Protein AF-A0A715WU60-F1 (afdb_monomer)

InterPro domains:
  IPR006531 Gp5/Type VI secretion system Vgr protein, OB-fold domain [PF04717] (40-106)
  IPR006533 Type VI secretion system, RhsGE-associated Vgr protein [TIGR01646] (2-120)
  IPR037026 Vgr protein, OB-fold domain superfamily [G3DSA:2.40.50.230] (23-107)

Solvent-accessible surface area (backbone atoms only — not comparable to full-atom values): 7652 Å² total; per-residue (Å²): 134,84,80,88,48,99,88,57,75,94,73,80,84,85,74,82,77,77,67,48,92,58,65,43,61,27,28,30,27,28,72,53,84,87,48,92,50,32,54,58,51,101,84,67,23,34,24,36,39,48,72,86,64,83,75,92,64,60,66,4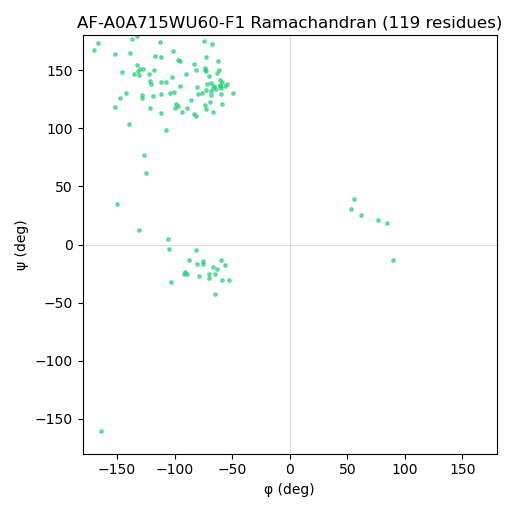7,60,65,40,68,80,28,47,63,68,55,99,37,80,55,97,91,53,65,54,83,82,86,59,42,52,66,44,39,30,32,35,32,34,61,94,18,30,76,92,40,55,28,34,66,48,75,52,68,46,96,91,49,62,70,92,73,44,96,90,69,116

Organism: Salmonella typhimurium (NCBI:txid90371)

Mean predicted aligned error: 6.0 Å

Structure (mmCIF, N/CA/C/O backbone):
data_AF-A0A715WU60-F1
#
_entry.id   AF-A0A715WU60-F1
#
loop_
_atom_site.group_PDB
_atom_site.id
_atom_site.type_symbol
_atom_site.label_atom_id
_atom_site.label_alt_id
_atom_site.label_comp_id
_atom_site.label_asym_id
_atom_site.label_entity_id
_atom_site.label_seq_id
_atom_site.pdbx_PDB_ins_code
_atom_site.Cartn_x
_atom_site.Cartn_y
_atom_site.Cartn_z
_atom_site.occupancy
_atom_site.B_iso_or_equiv
_atom_site.auth_seq_id
_atom_site.auth_comp_id
_atom_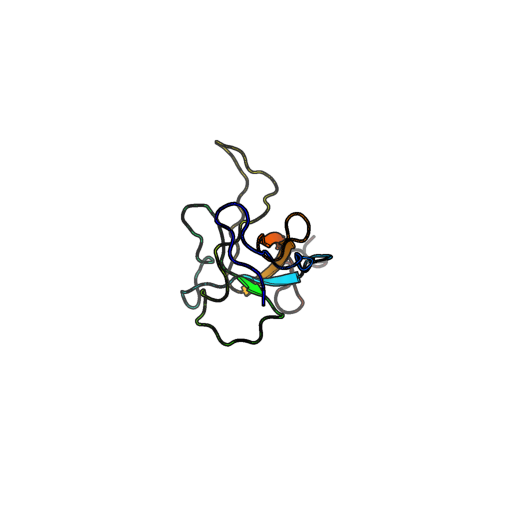site.auth_asym_id
_atom_site.auth_atom_id
_atom_site.pdbx_PDB_model_num
ATOM 1 N N . ALA A 1 1 ? 21.849 -24.923 -33.871 1.00 74.75 1 ALA A N 1
ATOM 2 C CA . ALA A 1 1 ? 22.404 -25.381 -32.581 1.00 74.75 1 ALA A CA 1
ATOM 3 C C . ALA A 1 1 ? 23.326 -24.295 -32.043 1.00 74.75 1 ALA A C 1
ATOM 5 O O . ALA A 1 1 ? 24.032 -23.692 -32.842 1.00 74.75 1 ALA A O 1
ATOM 6 N N . ILE A 1 2 ? 23.284 -24.006 -30.741 1.00 75.31 2 ILE A N 1
ATOM 7 C CA . ILE A 1 2 ? 24.212 -23.052 -30.118 1.00 75.31 2 ILE A CA 1
ATOM 8 C C . ILE A 1 2 ? 25.479 -23.833 -29.743 1.00 75.31 2 ILE A C 1
ATOM 10 O O . ILE A 1 2 ? 25.350 -24.853 -29.065 1.00 75.31 2 ILE A O 1
ATOM 14 N N . PRO A 1 3 ? 26.675 -23.422 -30.199 1.00 78.81 3 PRO A N 1
ATOM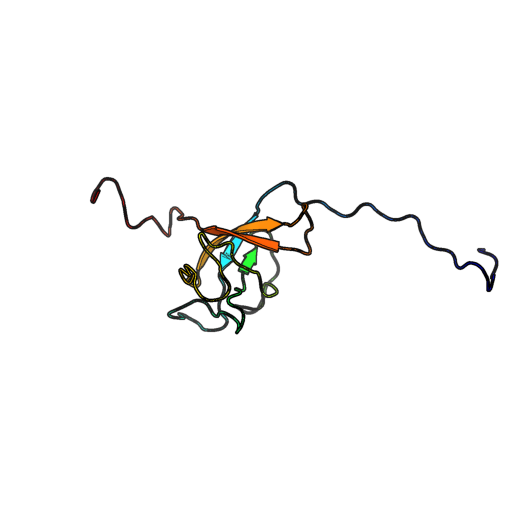 15 C CA . PRO A 1 3 ? 27.907 -24.128 -29.874 1.00 78.81 3 PRO A CA 1
ATOM 16 C C . PRO A 1 3 ? 28.206 -24.024 -28.375 1.00 78.81 3 PRO A C 1
ATOM 18 O O . PRO A 1 3 ? 28.069 -22.958 -27.774 1.00 78.81 3 PRO A O 1
ATOM 21 N N . TYR A 1 4 ? 28.612 -25.142 -27.774 1.00 81.44 4 TYR A N 1
ATOM 22 C CA . TYR A 1 4 ? 29.045 -25.179 -26.382 1.00 81.44 4 TYR A CA 1
ATOM 23 C C . TYR A 1 4 ? 30.365 -24.416 -26.218 1.00 81.44 4 TYR A C 1
ATOM 25 O O . TYR A 1 4 ? 31.310 -24.622 -26.980 1.00 81.44 4 TYR A O 1
ATOM 33 N N . SER A 1 5 ? 30.428 -23.540 -25.217 1.00 84.06 5 SER A N 1
ATOM 34 C CA . SER A 1 5 ? 31.643 -22.834 -24.821 1.00 84.06 5 SER A CA 1
ATOM 35 C C . SER A 1 5 ? 31.685 -22.702 -23.303 1.00 84.06 5 SER A C 1
ATOM 37 O O . SER A 1 5 ? 30.731 -22.218 -22.698 1.00 84.06 5 SER A O 1
ATOM 39 N N . GLU A 1 6 ? 32.811 -23.065 -22.688 1.00 84.81 6 GLU A N 1
ATOM 40 C CA . GLU A 1 6 ? 33.050 -22.846 -21.253 1.00 84.81 6 GLU A CA 1
ATOM 41 C C . GLU A 1 6 ? 33.164 -21.354 -20.893 1.00 84.81 6 GLU A C 1
ATOM 43 O O . GLU A 1 6 ? 33.003 -20.978 -19.736 1.00 84.81 6 GLU A O 1
ATOM 48 N N . ARG A 1 7 ? 33.429 -20.486 -21.881 1.00 83.38 7 ARG A N 1
ATOM 49 C CA . ARG A 1 7 ? 33.648 -19.046 -21.669 1.00 83.38 7 ARG A CA 1
ATOM 50 C C . ARG A 1 7 ? 32.379 -18.208 -21.768 1.00 83.38 7 ARG A C 1
ATOM 52 O O . ARG A 1 7 ? 32.348 -17.100 -21.241 1.00 83.38 7 ARG A O 1
ATOM 59 N N . TYR A 1 8 ? 31.355 -18.693 -22.467 1.00 76.25 8 TYR A N 1
ATOM 60 C CA . TYR A 1 8 ? 30.126 -17.939 -22.688 1.00 76.25 8 TYR A CA 1
ATOM 61 C C . TYR A 1 8 ? 28.933 -18.877 -22.864 1.00 76.25 8 TYR A C 1
ATOM 63 O O . TYR A 1 8 ? 28.873 -19.666 -23.805 1.00 76.25 8 TYR A O 1
ATOM 71 N N . GLY A 1 9 ? 27.962 -18.762 -21.959 1.00 86.56 9 GLY A N 1
ATOM 72 C CA . GLY A 1 9 ? 26.670 -19.426 -22.079 1.00 86.56 9 GLY A CA 1
ATOM 73 C C . GLY A 1 9 ? 25.650 -18.486 -22.708 1.00 86.56 9 GLY A C 1
ATOM 74 O O . GLY A 1 9 ? 25.552 -17.327 -22.307 1.00 86.56 9 GLY A O 1
ATOM 75 N N . TYR A 1 10 ? 24.853 -18.992 -23.649 1.00 87.06 10 TYR A N 1
ATOM 76 C CA . TYR A 1 10 ? 23.747 -18.224 -24.218 1.00 87.06 10 TYR A CA 1
ATOM 77 C C . TYR A 1 10 ? 22.812 -17.694 -23.119 1.00 87.06 10 TYR A C 1
ATOM 79 O O . TYR A 1 10 ? 22.483 -18.393 -22.151 1.00 87.06 10 TYR A O 1
ATOM 87 N N . ARG A 1 11 ? 22.384 -16.442 -23.281 1.00 88.62 11 ARG A N 1
ATOM 88 C CA . ARG A 1 11 ? 21.318 -15.804 -22.511 1.00 88.62 11 ARG A CA 1
ATOM 89 C C . ARG A 1 11 ? 20.333 -15.204 -23.514 1.00 88.62 11 ARG A C 1
ATOM 91 O O . ARG A 1 11 ? 20.785 -14.513 -24.429 1.00 88.62 11 ARG A O 1
ATOM 98 N N . PRO A 1 12 ? 19.025 -15.480 -23.394 1.00 90.75 12 PRO A N 1
ATOM 99 C CA . PRO A 1 12 ? 18.039 -14.848 -24.258 1.00 90.75 12 PRO A CA 1
ATOM 100 C C . PRO A 1 12 ? 18.036 -13.331 -24.041 1.00 90.75 12 PRO A C 1
ATOM 102 O O . PRO A 1 12 ? 18.460 -12.839 -22.993 1.00 90.75 12 PRO A O 1
ATOM 105 N N . ALA A 1 13 ? 17.546 -12.593 -25.037 1.00 93.00 13 ALA A N 1
ATOM 106 C CA . ALA A 1 13 ? 17.324 -11.161 -24.887 1.00 93.00 13 ALA A CA 1
ATOM 107 C C . ALA A 1 13 ? 16.353 -10.897 -23.725 1.00 93.00 13 ALA A C 1
ATOM 109 O O . ALA A 1 13 ? 15.375 -11.625 -23.543 1.00 93.00 13 ALA A O 1
ATOM 110 N N . LEU A 1 14 ? 16.634 -9.861 -22.935 1.00 93.88 14 LEU A N 1
ATOM 111 C CA . LEU A 1 14 ? 15.792 -9.481 -21.805 1.00 93.88 14 LEU A CA 1
ATOM 112 C C . LEU A 1 14 ? 14.449 -8.948 -22.311 1.00 93.88 14 LEU A C 1
ATOM 114 O O . LEU A 1 14 ? 14.402 -8.042 -23.142 1.00 93.88 14 LEU A O 1
ATOM 118 N N . ILE A 1 15 ? 13.362 -9.500 -21.779 1.00 94.69 15 ILE A N 1
ATOM 119 C CA . ILE A 1 15 ? 12.011 -8.990 -22.010 1.00 94.69 15 ILE A CA 1
ATOM 120 C C . ILE A 1 15 ? 11.802 -7.787 -21.075 1.00 94.69 15 ILE A C 1
ATOM 122 O O . ILE A 1 15 ? 12.164 -7.878 -19.897 1.00 94.69 15 ILE A O 1
ATOM 126 N N . PRO A 1 16 ? 11.234 -6.665 -21.555 1.00 92.06 16 PRO A N 1
ATOM 127 C CA . PRO A 1 16 ? 10.907 -5.534 -20.694 1.00 92.06 16 PRO A CA 1
ATOM 128 C C . PRO A 1 16 ? 9.982 -5.945 -19.543 1.00 92.06 16 PRO A C 1
ATOM 130 O O . PRO A 1 16 ? 9.009 -6.673 -19.742 1.00 92.06 16 PRO A O 1
ATOM 133 N N . ARG A 1 17 ? 10.271 -5.455 -18.334 1.00 92.00 17 ARG A N 1
ATOM 134 C CA . ARG A 1 17 ? 9.426 -5.689 -17.156 1.00 92.00 17 ARG A CA 1
ATOM 135 C C . ARG A 1 17 ? 8.082 -4.955 -17.319 1.00 92.00 17 ARG A C 1
ATOM 137 O O . ARG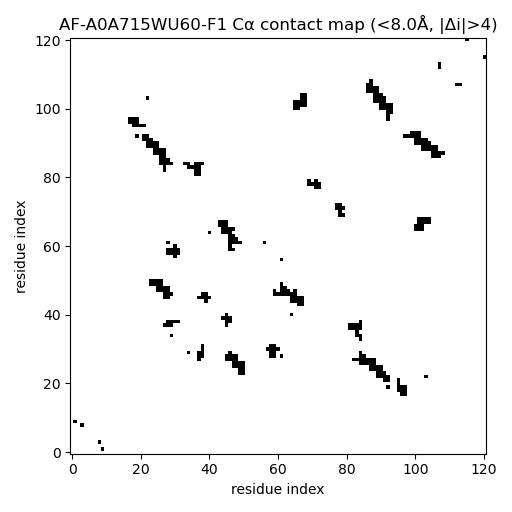 A 1 17 ? 8.100 -3.794 -17.733 1.00 92.00 17 ARG A O 1
ATOM 144 N N . PRO A 1 18 ? 6.937 -5.559 -16.945 1.00 94.44 18 PRO A N 1
ATOM 145 C CA . PRO A 1 18 ? 5.669 -4.833 -16.859 1.00 94.44 18 PRO A CA 1
ATOM 146 C C . PRO A 1 18 ? 5.757 -3.686 -15.844 1.00 94.44 18 PRO A C 1
ATOM 148 O O . PRO A 1 18 ? 6.377 -3.837 -14.790 1.00 94.44 18 PRO A O 1
ATOM 151 N N . VAL A 1 19 ? 5.136 -2.545 -16.153 1.00 95.94 19 VAL A N 1
ATOM 152 C CA . VAL A 1 19 ? 5.177 -1.330 -15.323 1.00 95.94 19 VAL A CA 1
ATOM 153 C C . VAL A 1 19 ? 3.772 -0.957 -14.861 1.00 95.94 19 VAL A C 1
ATOM 155 O O . VAL A 1 19 ? 2.866 -0.813 -15.679 1.00 95.94 19 VAL A O 1
ATOM 158 N N . MET A 1 20 ? 3.606 -0.759 -13.553 1.00 95.12 20 MET A N 1
ATOM 159 C CA . MET A 1 20 ? 2.374 -0.225 -12.972 1.00 95.12 20 MET A CA 1
ATOM 160 C C . MET A 1 20 ? 2.386 1.302 -13.068 1.00 95.12 20 MET A C 1
ATOM 162 O O . MET A 1 20 ? 3.196 1.960 -12.418 1.00 95.12 20 MET A O 1
ATOM 166 N N . ALA A 1 21 ? 1.500 1.868 -13.887 1.00 93.06 21 ALA A N 1
ATOM 167 C CA . ALA A 1 21 ? 1.469 3.307 -14.168 1.00 93.06 21 ALA A CA 1
ATOM 168 C C . ALA A 1 21 ? 0.892 4.166 -13.025 1.00 93.06 21 ALA A C 1
ATOM 170 O O . ALA A 1 21 ? 1.031 5.386 -13.043 1.00 93.06 21 ALA A O 1
ATOM 171 N N . GLY A 1 22 ? 0.231 3.556 -12.043 1.00 93.81 22 GLY A N 1
ATOM 172 C CA . GLY A 1 22 ? -0.457 4.279 -10.980 1.00 93.81 22 GLY A CA 1
ATOM 173 C C . GLY A 1 22 ? -0.786 3.389 -9.794 1.00 93.81 22 GLY A C 1
ATOM 174 O O . GLY A 1 22 ? -0.178 2.333 -9.607 1.00 93.81 22 GLY A O 1
ATOM 175 N N . THR A 1 23 ? -1.745 3.837 -8.985 1.00 96.31 23 THR A N 1
ATOM 176 C CA . THR A 1 23 ? -2.215 3.067 -7.839 1.00 96.31 23 THR A CA 1
ATOM 177 C C . THR A 1 23 ? -3.375 2.159 -8.209 1.00 96.31 23 THR A C 1
ATOM 179 O O . THR A 1 23 ? -4.200 2.498 -9.056 1.00 96.31 23 THR A O 1
ATOM 182 N N . LEU A 1 24 ? -3.436 1.002 -7.557 1.00 96.12 24 LEU A N 1
ATOM 183 C CA . LEU A 1 24 ? -4.529 0.049 -7.695 1.00 96.12 24 LEU A CA 1
ATOM 184 C C . LEU A 1 24 ? -5.318 -0.021 -6.384 1.00 96.12 24 LEU A C 1
ATOM 186 O O . LEU A 1 24 ? -4.702 0.025 -5.313 1.00 96.12 24 LEU A O 1
ATOM 190 N N . PRO A 1 25 ? -6.656 -0.095 -6.441 1.00 96.44 25 PRO A N 1
ATOM 191 C CA . PRO A 1 25 ? -7.460 -0.296 -5.249 1.00 96.44 25 PRO A CA 1
ATOM 192 C C . PRO A 1 25 ? -7.260 -1.716 -4.710 1.00 96.44 25 PRO A C 1
ATOM 194 O O . PRO A 1 25 ? -7.036 -2.674 -5.458 1.00 96.44 25 PRO A O 1
ATOM 197 N N . ALA A 1 26 ? -7.284 -1.822 -3.390 1.00 96.19 26 ALA A N 1
ATOM 198 C CA . ALA A 1 26 ? -7.202 -3.074 -2.664 1.00 96.19 26 ALA A CA 1
ATOM 199 C C . ALA A 1 26 ? -7.931 -2.940 -1.329 1.00 96.19 26 ALA A C 1
ATOM 201 O O . ALA A 1 26 ? -8.158 -1.832 -0.835 1.00 96.19 26 ALA A O 1
ATOM 202 N N . ARG A 1 27 ? -8.227 -4.069 -0.692 1.00 94.31 27 ARG A N 1
ATOM 203 C CA . ARG A 1 27 ? -8.825 -4.107 0.646 1.00 94.31 27 ARG A CA 1
ATOM 204 C C . ARG A 1 27 ? -7.944 -4.852 1.621 1.00 94.31 27 ARG A C 1
ATOM 206 O O . ARG A 1 27 ? -7.395 -5.899 1.299 1.00 94.31 27 ARG A O 1
ATOM 213 N N . VAL A 1 28 ? -7.817 -4.319 2.830 1.00 94.38 28 VAL A N 1
ATOM 214 C CA . VAL A 1 28 ? -7.055 -4.976 3.897 1.00 94.38 28 VAL A CA 1
ATOM 215 C C . VAL A 1 28 ? -7.749 -6.274 4.309 1.00 94.38 28 VAL A C 1
ATOM 217 O O . VAL A 1 28 ? -8.961 -6.312 4.511 1.00 94.38 28 VAL A O 1
ATOM 220 N N . THR A 1 29 ? -6.974 -7.339 4.463 1.00 92.50 29 THR A N 1
ATOM 221 C CA . THR A 1 29 ? -7.465 -8.681 4.805 1.00 92.50 29 THR A CA 1
ATOM 222 C C . THR A 1 29 ? -6.894 -9.152 6.136 1.00 92.50 29 THR A C 1
ATOM 224 O O . THR A 1 29 ? -5.761 -8.814 6.477 1.00 92.50 29 THR A O 1
ATOM 227 N N . SER A 1 30 ? -7.647 -9.980 6.863 1.00 90.56 30 SER A N 1
ATOM 228 C CA . SER A 1 30 ? -7.178 -10.671 8.071 1.00 90.56 30 SER A CA 1
ATOM 229 C C . SER A 1 30 ? -7.441 -12.171 7.952 1.00 90.56 30 SER A C 1
ATOM 231 O O . SER A 1 30 ? -8.392 -12.599 7.296 1.00 90.56 30 SER A O 1
ATOM 233 N N . THR A 1 31 ? -6.597 -12.971 8.601 1.00 88.06 31 THR A N 1
ATOM 234 C CA . THR A 1 31 ? -6.801 -14.418 8.758 1.00 88.06 31 THR A CA 1
ATOM 235 C C . THR A 1 31 ? -7.874 -14.739 9.802 1.00 88.06 31 THR A C 1
ATOM 237 O O . THR A 1 31 ? -8.392 -15.856 9.827 1.00 88.06 31 THR A O 1
ATOM 240 N N . VAL A 1 32 ? -8.221 -13.773 10.659 1.00 84.56 32 VAL A N 1
ATOM 241 C CA . VAL A 1 32 ? -9.238 -13.905 11.705 1.00 84.56 32 VAL A CA 1
ATOM 242 C C . VAL A 1 32 ? -10.537 -13.249 11.241 1.00 84.56 32 VAL A C 1
ATOM 244 O O . VAL A 1 32 ? -10.560 -12.117 10.758 1.00 84.56 32 VAL A O 1
ATOM 247 N N . LYS A 1 33 ? -11.652 -13.968 11.388 1.00 74.81 33 LYS A N 1
ATOM 248 C CA . LYS A 1 33 ? -12.981 -13.443 11.060 1.00 74.81 33 LYS A CA 1
ATOM 249 C C . LYS A 1 33 ? -13.417 -12.423 12.116 1.00 74.81 33 LYS A C 1
ATOM 251 O O . LYS A 1 33 ? -13.374 -12.738 13.300 1.00 74.81 33 LYS A O 1
ATOM 256 N N . ASN A 1 34 ? -13.914 -11.263 11.676 1.00 70.94 34 ASN A N 1
ATOM 257 C CA . ASN A 1 34 ? -14.356 -10.152 12.536 1.00 70.94 34 ASN A CA 1
ATO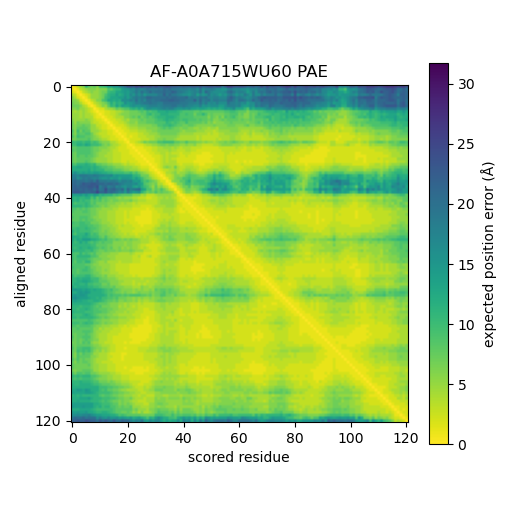M 258 C C . ASN A 1 34 ? -13.264 -9.669 13.500 1.00 70.94 34 ASN A C 1
ATOM 260 O O . ASN A 1 34 ? -13.533 -9.389 14.668 1.00 70.94 34 ASN A O 1
ATOM 264 N N . ASP A 1 35 ? -12.030 -9.627 13.010 1.00 71.19 35 ASP A N 1
ATOM 265 C CA . ASP A 1 35 ? -10.903 -9.145 13.789 1.00 71.19 35 ASP A CA 1
ATOM 266 C C . ASP A 1 35 ? -11.116 -7.680 14.196 1.00 71.19 35 ASP A C 1
ATOM 268 O O . ASP A 1 35 ? -11.574 -6.860 13.395 1.00 71.19 35 ASP A O 1
ATOM 272 N N . ILE A 1 36 ? -10.805 -7.362 15.454 1.00 67.50 36 ILE A N 1
ATOM 273 C CA . ILE A 1 36 ? -10.979 -6.009 16.003 1.00 67.50 36 ILE A CA 1
ATOM 274 C C . ILE A 1 36 ? -9.952 -5.056 15.373 1.00 67.50 36 ILE A C 1
ATOM 276 O O . ILE A 1 36 ? -10.211 -3.862 15.259 1.00 67.50 36 ILE A O 1
ATOM 280 N N . TYR A 1 37 ? -8.817 -5.590 14.915 1.00 66.69 37 TYR A N 1
ATOM 281 C CA . TYR A 1 37 ? -7.794 -4.890 14.137 1.00 66.69 37 TYR A CA 1
ATOM 282 C C . TYR A 1 37 ? -7.405 -5.752 12.934 1.00 66.69 37 TYR A C 1
ATOM 284 O O . TYR A 1 37 ? -7.556 -6.963 12.990 1.00 66.69 37 TYR A O 1
ATOM 292 N N . ALA A 1 38 ? -6.902 -5.197 11.827 1.00 65.19 38 ALA A N 1
ATOM 293 C CA . ALA A 1 38 ? -6.316 -6.078 10.812 1.00 65.19 38 ALA A CA 1
ATOM 294 C C . ALA A 1 38 ? -5.094 -6.809 11.394 1.00 65.19 38 A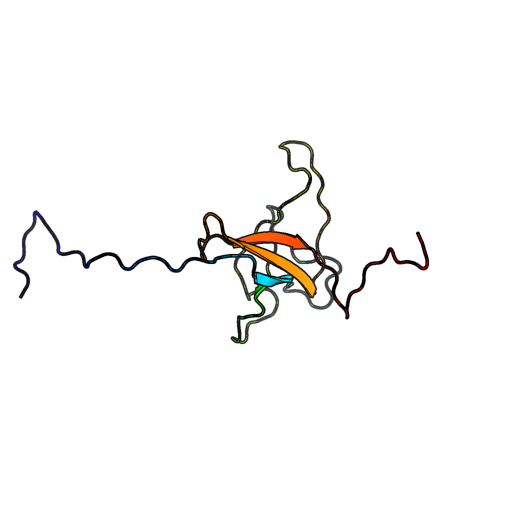LA A C 1
ATOM 296 O O . ALA A 1 38 ? -4.369 -6.249 12.216 1.00 65.19 38 ALA A O 1
ATOM 297 N N . HIS A 1 39 ? -4.833 -8.039 10.949 1.00 76.19 39 HIS A N 1
ATOM 298 C CA . HIS A 1 39 ? -3.635 -8.769 11.352 1.00 76.19 39 HIS A CA 1
ATOM 299 C C . HIS A 1 39 ? -2.393 -8.070 10.775 1.00 76.19 39 HIS A C 1
ATOM 301 O O . HIS A 1 39 ? -2.212 -8.012 9.556 1.00 76.19 39 HIS A O 1
ATOM 307 N N . ILE A 1 40 ? -1.559 -7.520 11.660 1.00 87.62 40 ILE A N 1
ATOM 308 C CA . ILE A 1 40 ? -0.315 -6.817 11.335 1.00 87.62 40 ILE A CA 1
ATOM 309 C C . ILE A 1 40 ? 0.865 -7.707 11.737 1.00 87.62 40 ILE A C 1
ATOM 311 O O . ILE A 1 40 ? 0.823 -8.361 12.780 1.00 87.62 40 ILE A O 1
ATOM 315 N N . ASP A 1 41 ? 1.922 -7.753 10.924 1.00 89.94 41 ASP A N 1
ATOM 316 C CA . ASP A 1 41 ? 3.144 -8.465 11.309 1.00 89.94 41 ASP A CA 1
ATOM 317 C C . ASP A 1 41 ? 3.964 -7.703 12.371 1.00 89.94 41 ASP A C 1
ATOM 319 O O . ASP A 1 41 ? 3.678 -6.563 12.739 1.00 89.94 41 ASP A O 1
ATOM 323 N N . LYS A 1 42 ? 5.040 -8.331 12.856 1.00 90.19 42 LYS A N 1
ATOM 324 C CA . LYS A 1 42 ? 5.974 -7.716 13.815 1.00 90.19 42 LYS A CA 1
ATOM 325 C C . LYS A 1 42 ? 6.595 -6.391 13.333 1.00 90.19 42 LYS A C 1
ATOM 327 O O . LYS A 1 42 ? 7.122 -5.649 14.153 1.00 90.19 42 LYS A O 1
ATOM 332 N N . ASP A 1 43 ? 6.536 -6.112 12.030 1.00 90.44 43 ASP A N 1
ATOM 333 C CA . ASP A 1 43 ? 7.136 -4.947 11.384 1.00 90.44 43 ASP A CA 1
ATOM 334 C C . ASP A 1 43 ? 6.077 -3.893 10.990 1.00 90.44 43 ASP A C 1
ATOM 336 O O . ASP A 1 43 ? 6.405 -2.895 10.343 1.00 90.44 43 ASP A O 1
ATOM 340 N N . GLY A 1 44 ? 4.801 -4.075 11.349 1.00 90.19 44 GLY A N 1
ATOM 341 C CA . GLY A 1 44 ? 3.767 -3.081 11.063 1.00 90.19 44 GLY A CA 1
ATOM 342 C C . GLY A 1 44 ? 3.146 -3.162 9.660 1.00 90.19 44 GLY A C 1
ATOM 343 O O . GLY A 1 44 ? 2.584 -2.159 9.204 1.00 90.19 44 GLY A O 1
ATOM 344 N N . ARG A 1 45 ? 3.286 -4.292 8.956 1.00 94.31 45 ARG A N 1
ATOM 345 C CA . ARG A 1 45 ? 2.808 -4.513 7.577 1.00 94.31 45 ARG A CA 1
ATOM 346 C C . ARG A 1 45 ? 1.459 -5.224 7.550 1.00 94.31 45 ARG A C 1
ATOM 348 O O . ARG A 1 45 ? 1.111 -5.936 8.484 1.00 94.31 45 ARG A O 1
ATOM 355 N N . TYR A 1 46 ? 0.738 -5.086 6.441 1.00 94.69 46 TYR A N 1
ATOM 356 C CA . TYR A 1 46 ? -0.605 -5.644 6.249 1.00 94.69 46 TYR A CA 1
ATOM 357 C C . TYR A 1 46 ? -0.637 -6.662 5.116 1.00 94.69 46 TYR A C 1
ATOM 359 O O . TYR A 1 46 ? 0.231 -6.663 4.244 1.00 94.69 46 TYR A O 1
ATOM 367 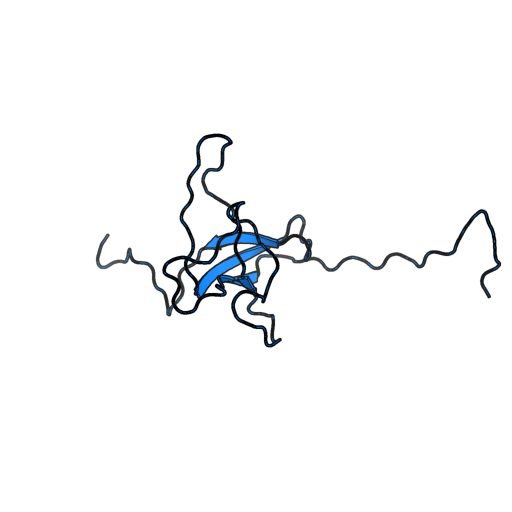N N . ARG A 1 47 ? -1.680 -7.490 5.094 1.00 94.31 47 ARG A N 1
ATOM 368 C CA . ARG A 1 47 ? -2.078 -8.245 3.902 1.00 94.31 47 ARG A CA 1
ATOM 369 C C . ARG A 1 47 ? -3.275 -7.574 3.247 1.00 94.31 47 ARG A C 1
ATOM 371 O O . ARG A 1 47 ? -4.126 -7.016 3.944 1.00 94.31 47 ARG A O 1
ATOM 378 N N . VAL A 1 48 ? -3.317 -7.608 1.924 1.00 95.19 48 VAL A N 1
ATOM 379 C CA . VAL A 1 48 ? -4.337 -6.943 1.118 1.00 95.19 48 VAL A CA 1
ATOM 380 C C . VAL A 1 48 ? -4.830 -7.870 0.014 1.00 95.19 48 VAL A C 1
ATOM 382 O O . VAL A 1 48 ? -4.063 -8.647 -0.540 1.00 95.19 48 VAL A O 1
ATOM 385 N N . ASN A 1 49 ? -6.101 -7.752 -0.336 1.00 95.12 49 ASN A N 1
ATOM 386 C CA . ASN A 1 49 ? -6.668 -8.329 -1.543 1.00 95.12 49 ASN A CA 1
ATOM 387 C C . ASN A 1 49 ? -6.734 -7.231 -2.607 1.00 95.12 49 ASN A C 1
ATOM 389 O O . ASN A 1 49 ? -7.338 -6.188 -2.362 1.00 95.12 49 ASN A O 1
ATOM 393 N N . LEU A 1 50 ? -6.074 -7.439 -3.744 1.00 95.12 50 LEU A N 1
ATOM 394 C CA . LEU A 1 50 ? -6.110 -6.517 -4.877 1.00 95.12 50 LEU A CA 1
ATOM 395 C C . LEU A 1 50 ? -7.402 -6.742 -5.660 1.00 95.12 50 LEU A C 1
ATOM 397 O O . LEU A 1 50 ? -7.664 -7.858 -6.083 1.00 95.12 50 LEU A O 1
ATOM 401 N N . ASP A 1 51 ? -8.158 -5.687 -5.954 1.00 92.81 51 ASP A N 1
ATOM 402 C CA . ASP A 1 51 ? -9.486 -5.835 -6.575 1.00 92.81 51 ASP A CA 1
ATOM 403 C C . ASP A 1 51 ? -9.450 -6.466 -7.982 1.00 92.81 51 ASP A C 1
ATOM 405 O O . ASP A 1 51 ? -10.458 -6.978 -8.471 1.00 92.81 51 ASP A O 1
ATOM 409 N N . PHE A 1 52 ? -8.298 -6.412 -8.661 1.00 91.81 52 PHE A N 1
ATOM 410 C CA . PHE A 1 52 ? -8.116 -7.063 -9.959 1.00 91.81 52 PHE A CA 1
ATOM 411 C C . PHE A 1 52 ? -7.825 -8.565 -9.844 1.00 91.81 52 PHE A C 1
ATOM 413 O O . PHE A 1 52 ? -7.915 -9.263 -10.857 1.00 91.81 52 PHE A O 1
ATOM 420 N N . ASP A 1 53 ? -7.436 -9.049 -8.661 1.00 93.75 53 ASP A N 1
ATOM 421 C CA . ASP A 1 53 ? -7.195 -10.465 -8.424 1.00 93.75 53 ASP A CA 1
ATOM 422 C C . ASP A 1 53 ? -8.537 -11.201 -8.360 1.00 93.75 53 ASP A C 1
ATOM 424 O O . ASP A 1 53 ? -9.424 -10.891 -7.565 1.00 93.75 53 ASP A O 1
ATOM 428 N N . ARG A 1 54 ? -8.707 -12.157 -9.271 1.00 92.62 54 ARG A N 1
ATOM 429 C CA . ARG A 1 54 ? -9.944 -12.930 -9.434 1.00 92.62 54 ARG A CA 1
ATOM 430 C C . ARG A 1 54 ? -9.814 -14.340 -8.879 1.00 92.62 54 ARG A C 1
ATOM 432 O O . ARG A 1 54 ? -10.796 -15.086 -8.913 1.00 92.62 54 ARG A O 1
ATOM 439 N N . ASP A 1 55 ? -8.628 -14.706 -8.407 1.00 93.19 55 ASP A N 1
ATOM 440 C CA . ASP A 1 55 ? -8.393 -16.014 -7.831 1.00 93.19 55 ASP A CA 1
ATOM 441 C C . ASP A 1 55 ? -9.031 -16.113 -6.443 1.00 93.19 55 ASP A C 1
ATOM 443 O O . ASP A 1 55 ? -9.253 -15.135 -5.727 1.00 93.19 55 ASP A O 1
ATOM 447 N N . THR A 1 56 ? -9.395 -17.337 -6.066 1.00 90.69 56 THR A N 1
ATOM 448 C CA . THR A 1 56 ? -9.995 -17.597 -4.757 1.00 90.69 56 THR A CA 1
ATOM 449 C C . THR A 1 56 ? -8.911 -17.986 -3.768 1.00 90.69 56 THR A C 1
ATOM 451 O O . THR A 1 56 ? -8.326 -19.066 -3.856 1.00 90.69 56 THR A O 1
ATOM 454 N N . TRP A 1 57 ? -8.698 -17.129 -2.779 1.00 90.62 57 TRP A N 1
ATOM 455 C CA . TRP A 1 57 ? -7.724 -17.334 -1.716 1.00 90.62 57 TRP A CA 1
ATOM 456 C C . TRP A 1 57 ? -8.412 -17.558 -0.372 1.00 90.62 57 TRP A C 1
ATOM 458 O O . TRP A 1 57 ? -9.580 -17.226 -0.165 1.00 90.62 57 TRP A O 1
ATOM 468 N N . LYS A 1 58 ? -7.665 -18.123 0.577 1.00 90.50 58 LYS A N 1
ATOM 469 C CA . LYS A 1 58 ? -8.088 -18.103 1.979 1.00 90.50 58 LYS A CA 1
ATOM 470 C C . LYS A 1 58 ? -7.929 -16.673 2.512 1.00 90.50 58 LYS A C 1
ATOM 472 O O . LYS A 1 58 ? -6.871 -16.098 2.260 1.00 90.50 58 LYS A O 1
ATOM 477 N N . PRO A 1 59 ? -8.893 -16.150 3.294 1.00 87.69 59 PRO A N 1
ATOM 478 C CA . PRO A 1 59 ? -8.787 -14.827 3.896 1.00 87.69 59 PRO A CA 1
ATOM 479 C C . PRO A 1 59 ? -7.460 -14.607 4.615 1.00 87.69 59 PRO A C 1
ATOM 481 O O . PRO A 1 59 ? -7.027 -15.440 5.418 1.00 87.69 59 PRO A O 1
ATOM 484 N N . GLY A 1 60 ? -6.818 -13.487 4.307 1.00 88.12 60 GLY A N 1
ATOM 485 C CA . GLY A 1 60 ? -5.517 -13.122 4.833 1.00 88.12 60 GLY A CA 1
ATOM 486 C C . GLY A 1 60 ? -4.361 -13.878 4.189 1.00 88.12 60 GLY A C 1
ATOM 487 O O . GLY A 1 60 ? -3.325 -13.951 4.828 1.00 88.12 60 GLY A O 1
ATOM 488 N N . TYR A 1 61 ? -4.492 -14.453 2.992 1.00 90.94 61 TYR A N 1
ATOM 489 C CA . TYR A 1 61 ? -3.408 -15.080 2.209 1.00 90.94 61 TYR A CA 1
ATOM 490 C C . TYR A 1 61 ? -3.365 -14.602 0.746 1.00 90.94 61 TYR A C 1
ATOM 492 O O . TYR A 1 61 ? -2.657 -15.190 -0.065 1.00 90.94 61 TYR A O 1
ATOM 500 N N . GLU A 1 62 ? -4.096 -13.537 0.426 1.00 92.81 62 GLU A N 1
ATOM 501 C CA . GLU A 1 62 ? -4.223 -12.924 -0.900 1.00 92.81 62 GLU A CA 1
ATOM 502 C C . GLU A 1 62 ? -2.942 -12.208 -1.341 1.00 92.81 62 GLU A C 1
ATOM 504 O O . GLU A 1 62 ? -2.638 -12.121 -2.526 1.00 92.81 62 GLU A O 1
ATOM 509 N N . SER A 1 63 ? -2.154 -11.709 -0.385 1.00 93.38 63 SER A N 1
ATOM 510 C CA . SER A 1 63 ? -0.883 -11.048 -0.668 1.00 93.38 63 SER A CA 1
ATOM 511 C C . SER A 1 63 ? 0.219 -11.432 0.310 1.00 93.38 63 SER A C 1
ATOM 513 O O . SER A 1 63 ? -0.001 -11.917 1.426 1.00 93.38 63 SER A O 1
ATOM 515 N N . LEU A 1 64 ? 1.448 -11.108 -0.093 1.00 93.19 64 LEU A N 1
ATOM 516 C CA . LEU A 1 64 ? 2.560 -10.948 0.836 1.00 93.19 64 LEU A CA 1
ATOM 517 C C . LEU A 1 64 ? 2.342 -9.727 1.742 1.00 93.19 64 LEU A C 1
ATOM 519 O O . LEU A 1 64 ? 1.402 -8.951 1.572 1.00 93.19 64 LEU A O 1
ATOM 523 N N . TRP A 1 65 ? 3.220 -9.567 2.726 1.00 94.62 65 TRP A N 1
ATOM 524 C CA . TRP A 1 65 ? 3.191 -8.435 3.644 1.00 94.62 65 TRP A CA 1
ATOM 525 C C . TRP A 1 65 ? 3.564 -7.131 2.937 1.00 94.62 65 TRP A C 1
ATOM 527 O O . TRP A 1 65 ? 4.661 -6.999 2.395 1.00 94.62 65 TRP A O 1
ATOM 537 N N . VAL A 1 66 ? 2.661 -6.157 2.993 1.00 95.56 66 VAL A N 1
ATOM 538 C CA . VAL A 1 66 ? 2.772 -4.857 2.334 1.00 95.56 66 VAL A CA 1
ATOM 539 C C . VAL A 1 66 ? 2.931 -3.756 3.379 1.00 95.56 66 VAL A C 1
ATOM 541 O O . VAL A 1 66 ? 2.169 -3.661 4.343 1.00 95.56 66 VAL A O 1
ATOM 544 N N . ARG A 1 67 ? 3.938 -2.899 3.190 1.00 95.12 67 ARG A N 1
ATOM 545 C CA . ARG A 1 67 ? 4.184 -1.750 4.072 1.00 95.12 67 ARG A CA 1
ATOM 546 C C . ARG A 1 67 ? 3.153 -0.642 3.849 1.00 95.12 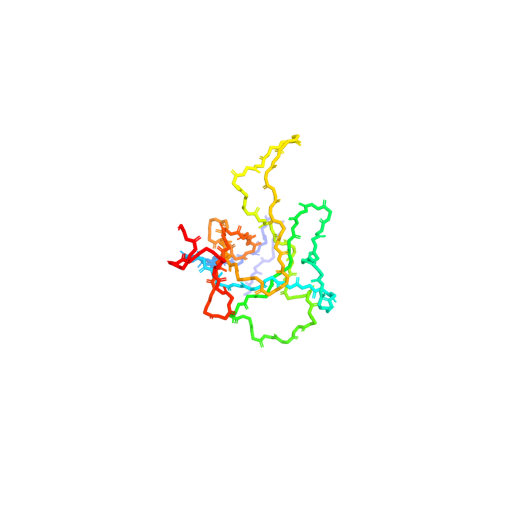67 ARG A C 1
ATOM 548 O O . ARG A 1 67 ? 2.699 -0.438 2.724 1.00 95.12 67 ARG A O 1
ATOM 555 N N . GLN A 1 68 ? 2.855 0.116 4.899 1.00 95.12 68 GLN A N 1
ATOM 556 C CA . GLN A 1 68 ? 1.977 1.284 4.843 1.00 95.12 68 GLN A CA 1
ATOM 557 C C . GLN A 1 68 ? 2.786 2.579 4.887 1.00 95.12 68 GLN A C 1
ATOM 559 O O . GLN A 1 68 ? 3.629 2.742 5.770 1.00 95.12 68 GLN A O 1
ATOM 564 N N . SER A 1 69 ? 2.522 3.503 3.960 1.00 94.88 69 SER A N 1
ATOM 565 C CA . SER A 1 69 ? 2.990 4.882 4.074 1.00 94.88 69 SER A CA 1
ATOM 566 C C . SER A 1 69 ? 2.331 5.534 5.291 1.00 94.88 69 SER A C 1
ATOM 568 O O . SER A 1 69 ? 1.131 5.394 5.532 1.00 94.88 69 SER A O 1
ATOM 570 N N . ARG A 1 70 ? 3.129 6.226 6.101 1.00 91.94 70 ARG A N 1
ATOM 571 C CA . ARG A 1 70 ? 2.654 6.878 7.324 1.00 91.94 70 ARG A CA 1
ATOM 572 C C . ARG A 1 70 ? 2.967 8.366 7.255 1.00 91.94 70 ARG A C 1
ATOM 574 O O . ARG A 1 70 ? 4.020 8.713 6.721 1.00 91.94 70 ARG A O 1
ATOM 581 N N . PRO A 1 71 ? 2.118 9.234 7.832 1.00 93.50 71 PRO A N 1
ATOM 582 C CA . PRO A 1 71 ? 2.423 10.660 7.919 1.00 93.50 71 PRO A CA 1
ATOM 583 C C . PRO A 1 71 ? 3.723 10.945 8.684 1.00 93.50 71 PRO A C 1
ATOM 585 O O . PRO A 1 71 ? 4.409 11.915 8.382 1.00 93.50 71 PRO A O 1
ATOM 588 N N . TYR A 1 72 ? 4.080 10.092 9.655 1.00 94.62 72 TYR A N 1
ATOM 589 C CA . TYR A 1 72 ? 5.344 10.182 10.380 1.00 94.62 72 TYR A CA 1
ATOM 590 C C . TYR A 1 72 ? 5.857 8.796 10.788 1.00 94.62 72 TYR A C 1
ATOM 592 O O . TYR A 1 72 ? 5.150 8.033 11.448 1.00 94.62 72 TYR A O 1
ATOM 600 N N . ALA A 1 73 ? 7.096 8.483 10.410 1.00 93.25 73 ALA A N 1
ATOM 601 C CA . ALA A 1 73 ? 7.805 7.272 10.806 1.00 93.25 73 ALA A CA 1
ATOM 602 C C . ALA A 1 73 ? 9.272 7.614 11.112 1.00 93.25 73 ALA A C 1
ATOM 604 O O . ALA A 1 73 ? 10.058 7.848 10.196 1.00 93.25 73 ALA A O 1
ATOM 605 N N . GLY A 1 74 ? 9.619 7.684 12.396 1.00 92.38 74 GLY A N 1
ATOM 606 C CA . GLY A 1 74 ? 10.987 7.810 12.893 1.00 92.38 74 GLY A CA 1
ATOM 607 C C . GLY A 1 74 ? 11.432 6.553 13.642 1.00 92.38 74 GLY A C 1
ATOM 608 O O . GLY A 1 74 ? 10.641 5.642 13.871 1.00 92.38 74 GLY A O 1
ATOM 609 N N . ASP A 1 75 ? 12.705 6.522 14.033 1.00 91.88 75 ASP A N 1
ATOM 610 C CA . ASP A 1 75 ? 13.321 5.391 14.744 1.00 91.88 75 ASP A CA 1
ATOM 611 C C . ASP A 1 75 ? 12.704 5.164 16.138 1.00 91.88 75 ASP A C 1
ATOM 613 O O . ASP A 1 75 ? 12.389 4.043 16.521 1.00 91.88 75 ASP A O 1
ATOM 617 N N . THR A 1 76 ? 12.461 6.249 16.882 1.00 92.62 76 THR A N 1
ATOM 618 C CA . THR A 1 76 ? 11.896 6.189 18.246 1.00 92.62 76 THR A CA 1
ATOM 619 C C . THR A 1 76 ? 10.413 6.556 18.308 1.00 92.62 76 THR A C 1
ATOM 621 O O . THR A 1 76 ? 9.680 6.048 19.153 1.00 92.62 76 THR A O 1
ATOM 624 N N . TYR A 1 77 ? 9.957 7.453 17.430 1.00 93.00 77 TYR A N 1
ATOM 625 C CA . TYR A 1 77 ? 8.602 8.005 17.456 1.00 93.00 77 TYR A CA 1
ATOM 626 C C . TYR A 1 77 ? 7.973 7.957 16.069 1.00 93.00 77 TYR A C 1
ATOM 628 O O . TYR A 1 77 ? 8.653 8.104 15.056 1.00 93.00 77 TYR A O 1
ATOM 636 N N . GLY A 1 78 ? 6.654 7.814 16.020 1.00 93.25 78 GLY A N 1
ATOM 637 C CA . GLY A 1 78 ? 5.907 7.807 14.772 1.00 93.25 78 GLY A CA 1
ATOM 638 C C . GLY A 1 78 ? 4.412 7.957 15.005 1.00 93.25 78 GLY A C 1
ATOM 639 O O . GLY A 1 78 ? 3.939 7.932 16.140 1.00 93.25 78 GLY A O 1
ATOM 640 N N . LEU A 1 79 ? 3.671 8.097 13.910 1.00 93.88 79 LEU A N 1
ATOM 641 C CA . LEU A 1 79 ? 2.215 8.078 13.897 1.00 93.88 79 LEU A CA 1
ATOM 642 C C . LEU A 1 79 ? 1.751 6.816 13.174 1.00 93.88 79 LEU A C 1
ATOM 644 O O . LEU A 1 79 ? 1.952 6.669 11.967 1.00 93.88 79 LEU A O 1
ATOM 648 N N . HIS A 1 80 ? 1.117 5.906 13.910 1.00 90.56 80 HIS A N 1
ATOM 64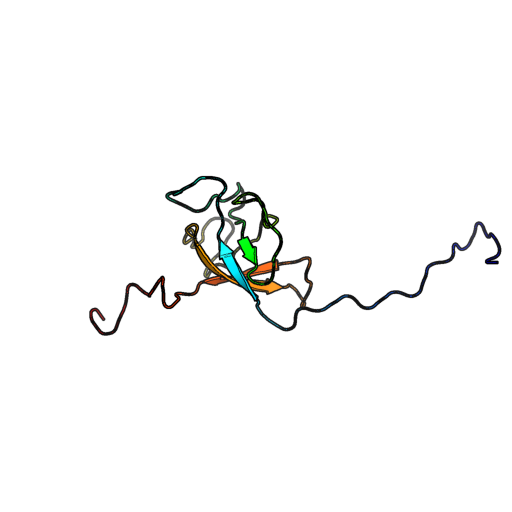9 C CA . HIS A 1 80 ? 0.517 4.700 13.348 1.00 90.56 80 HIS A CA 1
ATOM 650 C C . HIS A 1 80 ? -0.971 4.681 13.673 1.00 90.56 80 HIS A C 1
ATOM 652 O O . HIS A 1 80 ? -1.358 4.652 14.835 1.00 90.56 80 HIS A O 1
ATOM 658 N N . LEU A 1 81 ? -1.786 4.708 12.620 1.00 90.44 81 LEU A N 1
ATOM 659 C CA . LEU A 1 81 ? -3.231 4.521 12.669 1.00 90.44 81 LEU A CA 1
ATOM 660 C C . LEU A 1 81 ? -3.529 3.136 12.070 1.00 90.44 81 LEU A C 1
ATOM 662 O O . LEU A 1 81 ? -3.470 2.999 10.842 1.00 90.44 81 LEU A O 1
ATOM 666 N N . PRO A 1 82 ? -3.724 2.093 12.902 1.00 89.69 82 PRO A N 1
ATOM 667 C CA . PRO A 1 82 ? -3.937 0.733 12.426 1.00 89.69 82 PRO A CA 1
ATOM 668 C C . PRO A 1 82 ? -5.164 0.622 11.526 1.00 89.69 82 PRO A C 1
ATOM 670 O O . PRO A 1 82 ? -6.226 1.153 11.845 1.00 89.69 82 PRO A O 1
ATOM 673 N N . LEU A 1 83 ? -5.011 -0.082 10.408 1.00 90.94 83 LEU A N 1
ATOM 674 C CA . LEU A 1 83 ? -6.119 -0.348 9.496 1.00 90.94 83 LEU A CA 1
ATOM 675 C C . LEU A 1 83 ? -6.950 -1.527 9.992 1.00 90.94 83 LEU A C 1
ATOM 677 O O . LEU A 1 83 ? -6.432 -2.443 10.636 1.00 90.94 83 LEU A O 1
ATOM 681 N N . LEU A 1 84 ? -8.237 -1.506 9.666 1.00 89.94 84 LEU A N 1
ATOM 682 C CA . LEU A 1 84 ? -9.153 -2.603 9.943 1.00 89.94 84 LEU A CA 1
ATOM 683 C C . LEU A 1 84 ? -9.273 -3.502 8.713 1.00 89.94 84 LEU A C 1
ATOM 685 O O . LEU A 1 84 ? -9.001 -3.090 7.583 1.00 89.94 84 LEU A O 1
ATOM 689 N N . ALA A 1 85 ? -9.683 -4.750 8.924 1.00 91.00 85 ALA A N 1
ATOM 690 C CA . ALA A 1 85 ? -10.038 -5.613 7.808 1.00 91.00 85 ALA A CA 1
ATOM 691 C C . ALA A 1 85 ? -11.214 -4.994 7.027 1.00 91.00 85 ALA A C 1
ATOM 693 O O . ALA A 1 85 ? -12.163 -4.485 7.617 1.00 91.00 85 ALA A O 1
ATOM 694 N N . GLY A 1 86 ? -11.141 -5.027 5.698 1.00 90.31 86 GLY A N 1
ATOM 695 C CA . GLY A 1 86 ? -12.125 -4.429 4.793 1.00 90.31 86 GLY A CA 1
ATOM 696 C C . GLY A 1 86 ? -11.855 -2.970 4.416 1.00 90.31 86 GLY A C 1
ATOM 697 O O . GLY A 1 86 ? -12.434 -2.500 3.433 1.00 90.31 86 GLY A O 1
ATOM 698 N N . THR A 1 87 ? -10.952 -2.273 5.120 1.00 92.50 87 THR A N 1
ATOM 699 C CA . THR A 1 87 ? -10.571 -0.895 4.785 1.00 92.50 87 THR A CA 1
ATOM 700 C C . THR A 1 87 ? -9.996 -0.818 3.368 1.00 92.50 87 THR A C 1
ATOM 702 O O . THR A 1 87 ? -9.084 -1.576 3.022 1.00 92.50 87 THR A O 1
ATOM 705 N N . GLU A 1 88 ? -10.516 0.112 2.562 1.00 95.81 88 GLU A N 1
ATOM 706 C CA . GLU A 1 88 ? -10.029 0.358 1.207 1.00 95.81 88 GLU A CA 1
ATOM 707 C C . GLU A 1 88 ? -8.708 1.136 1.234 1.00 95.81 88 GLU A C 1
ATOM 709 O O . GLU A 1 88 ? -8.553 2.167 1.900 1.00 95.81 88 GLU A O 1
ATOM 714 N N . VAL A 1 89 ? -7.734 0.629 0.487 1.00 96.62 89 VAL A N 1
ATOM 715 C CA . VAL A 1 89 ? -6.392 1.189 0.381 1.00 96.62 89 VAL A CA 1
ATOM 716 C C . VAL A 1 89 ? -5.983 1.334 -1.076 1.00 96.62 89 VAL A C 1
ATOM 718 O O . VAL A 1 89 ? -6.407 0.591 -1.954 1.00 96.62 89 VAL A O 1
ATOM 721 N N . SER A 1 90 ? -5.125 2.314 -1.345 1.00 97.50 90 SER A N 1
ATOM 722 C CA . SER A 1 90 ? -4.492 2.481 -2.654 1.00 97.50 90 SER A CA 1
ATOM 723 C C . SER A 1 90 ? -3.080 1.915 -2.621 1.00 97.50 90 SER A C 1
ATOM 725 O O . SER A 1 90 ? -2.231 2.419 -1.884 1.00 97.50 90 SER A O 1
ATOM 727 N N . ILE A 1 91 ? -2.823 0.889 -3.426 1.00 97.75 91 ILE A N 1
ATOM 728 C CA . ILE A 1 91 ? -1.517 0.246 -3.570 1.00 97.75 91 ILE A CA 1
ATOM 729 C C . ILE A 1 91 ? -0.729 0.953 -4.660 1.00 97.75 91 ILE A C 1
ATOM 731 O O . ILE A 1 91 ? -1.143 0.970 -5.814 1.00 97.75 91 ILE A O 1
ATOM 735 N N . ALA A 1 92 ? 0.404 1.539 -4.294 1.00 97.38 92 ALA A N 1
ATOM 736 C CA . ALA A 1 92 ? 1.394 2.058 -5.224 1.00 97.38 92 ALA A CA 1
ATOM 737 C C . ALA A 1 92 ? 2.562 1.079 -5.360 1.00 97.38 92 ALA A C 1
ATOM 739 O O . ALA A 1 92 ? 2.732 0.169 -4.549 1.00 97.38 92 ALA A O 1
ATOM 740 N N . PHE A 1 93 ? 3.386 1.301 -6.376 1.00 96.56 93 PHE A N 1
ATOM 741 C CA . PHE A 1 93 ? 4.487 0.418 -6.738 1.00 96.56 93 PHE A CA 1
ATOM 742 C C . PHE A 1 93 ? 5.773 1.232 -6.857 1.00 96.56 93 PHE A C 1
ATOM 744 O O . PHE A 1 93 ? 5.805 2.229 -7.583 1.00 96.56 93 PHE A O 1
ATOM 751 N N . GLU A 1 94 ? 6.833 0.833 -6.149 1.00 95.62 94 GLU A N 1
ATOM 752 C CA . GLU A 1 94 ? 8.133 1.515 -6.241 1.00 95.62 94 GLU A CA 1
ATOM 753 C C . GLU A 1 94 ? 8.641 1.486 -7.686 1.00 95.62 94 GLU A C 1
ATOM 755 O O . GLU A 1 94 ? 8.803 0.404 -8.246 1.00 95.62 94 GLU A O 1
ATOM 760 N N . GLU A 1 95 ? 8.878 2.648 -8.303 1.00 94.50 95 GLU A N 1
ATOM 761 C CA . GLU A 1 95 ? 9.332 2.744 -9.706 1.00 94.50 95 GLU A CA 1
ATOM 762 C C . GLU A 1 95 ? 8.427 1.962 -10.687 1.00 94.50 95 GLU A C 1
ATOM 764 O O . GLU A 1 95 ? 8.877 1.388 -11.686 1.00 94.50 95 GLU A O 1
ATOM 769 N N . GLY A 1 96 ? 7.134 1.862 -10.356 1.00 94.81 96 GLY A N 1
ATOM 770 C CA . GLY A 1 96 ? 6.172 1.069 -11.114 1.00 94.81 96 GLY A CA 1
ATOM 771 C C . GLY A 1 96 ? 6.501 -0.427 -11.138 1.00 94.81 96 GLY A C 1
ATOM 772 O O . GLY A 1 96 ? 6.152 -1.105 -12.102 1.00 94.81 96 GLY A O 1
ATOM 773 N N . ASN A 1 97 ? 7.227 -0.950 -10.144 1.00 95.12 97 ASN A N 1
ATOM 774 C CA . ASN A 1 97 ? 7.561 -2.365 -10.008 1.00 95.12 97 ASN A CA 1
ATOM 775 C C . ASN A 1 97 ? 6.417 -3.175 -9.381 1.00 95.12 97 ASN A C 1
ATOM 777 O O . ASN A 1 97 ? 6.195 -3.017 -8.180 1.00 95.12 97 ASN A O 1
ATOM 781 N N . PRO A 1 98 ? 5.738 -4.069 -10.139 1.00 93.75 98 PRO A N 1
ATOM 782 C CA . PRO A 1 98 ? 4.670 -4.920 -9.608 1.00 93.75 98 PRO A CA 1
ATOM 783 C C . PRO A 1 98 ? 5.079 -5.720 -8.367 1.00 93.75 98 PRO A C 1
ATOM 785 O O . PRO A 1 98 ? 4.252 -5.948 -7.491 1.00 93.75 98 PRO A O 1
ATOM 788 N N . ASP A 1 99 ? 6.360 -6.085 -8.262 1.00 94.38 99 ASP A N 1
ATOM 789 C CA . ASP A 1 99 ? 6.891 -6.898 -7.164 1.00 94.38 99 ASP A CA 1
ATOM 790 C C . ASP A 1 99 ? 7.183 -6.084 -5.892 1.00 94.38 99 ASP A C 1
ATOM 792 O O . ASP A 1 99 ? 7.583 -6.641 -4.869 1.00 94.38 99 ASP A O 1
ATOM 796 N N . ARG A 1 100 ? 7.021 -4.754 -5.937 1.00 95.25 100 ARG A N 1
ATOM 797 C CA . ARG A 1 100 ? 7.297 -3.849 -4.809 1.00 95.25 100 ARG A CA 1
ATOM 798 C C . ARG A 1 100 ? 6.091 -2.975 -4.455 1.00 95.25 100 ARG A C 1
ATOM 800 O O . ARG A 1 100 ? 6.177 -1.743 -4.546 1.00 95.25 100 ARG A O 1
ATOM 807 N N . PRO A 1 101 ? 4.965 -3.591 -4.053 1.00 96.81 101 PRO A N 1
ATOM 808 C CA . PRO A 1 101 ? 3.786 -2.855 -3.632 1.00 96.81 101 PRO A CA 1
ATOM 809 C C . PRO A 1 101 ? 3.989 -2.196 -2.261 1.00 96.81 101 PRO A C 1
ATOM 811 O O . PRO A 1 101 ? 4.671 -2.719 -1.375 1.00 96.81 101 PRO A O 1
ATOM 814 N N . TYR A 1 102 ? 3.331 -1.060 -2.057 1.00 96.62 102 TYR A N 1
ATOM 815 C CA . TYR A 1 102 ? 3.139 -0.434 -0.753 1.00 96.62 102 TYR A CA 1
ATOM 816 C C . TYR A 1 102 ? 1.780 0.267 -0.697 1.00 96.62 102 TYR A C 1
ATOM 818 O O . TYR A 1 102 ? 1.290 0.776 -1.703 1.00 96.62 102 TYR A O 1
ATOM 826 N N . ILE A 1 103 ? 1.165 0.326 0.482 1.00 97.25 103 ILE A N 1
ATOM 827 C CA . ILE A 1 103 ? -0.050 1.117 0.692 1.00 97.25 103 ILE A CA 1
ATOM 828 C C . ILE A 1 103 ? 0.364 2.587 0.694 1.00 97.25 103 ILE A C 1
ATOM 830 O O . ILE A 1 103 ? 1.139 3.002 1.552 1.00 97.25 103 ILE A O 1
ATOM 834 N N . ALA A 1 104 ? -0.124 3.356 -0.274 1.00 96.88 104 ALA A N 1
ATOM 835 C CA . ALA A 1 104 ? 0.167 4.780 -0.422 1.00 96.88 104 ALA A CA 1
ATOM 836 C C . ALA A 1 104 ? -0.846 5.676 0.296 1.00 96.88 104 ALA A C 1
ATOM 838 O O . ALA A 1 104 ? -0.517 6.807 0.652 1.00 96.88 104 ALA A O 1
ATOM 839 N N . GLY A 1 105 ? -2.065 5.180 0.500 1.00 95.50 105 GLY A N 1
ATOM 840 C CA . GLY A 1 105 ? -3.139 5.921 1.142 1.00 95.50 105 GLY A CA 1
ATOM 841 C C . GLY A 1 105 ? -4.333 5.034 1.462 1.00 95.50 105 GLY A C 1
ATOM 842 O O . GLY A 1 105 ? -4.429 3.898 0.991 1.00 95.50 105 GLY A O 1
ATOM 843 N N . VAL A 1 106 ? -5.230 5.585 2.268 1.00 95.31 106 VAL A N 1
ATOM 844 C CA . VAL A 1 106 ? -6.436 4.936 2.787 1.00 95.31 106 VAL A CA 1
ATOM 845 C C . VAL A 1 106 ? -7.632 5.766 2.341 1.00 95.31 106 VAL A C 1
ATOM 847 O O . VAL A 1 106 ? -7.534 6.995 2.315 1.00 95.31 106 VAL A O 1
ATOM 850 N N . LYS A 1 107 ? -8.728 5.116 1.952 1.00 93.88 107 LYS A N 1
ATOM 851 C CA . LYS A 1 107 ? -9.905 5.785 1.393 1.00 93.88 107 LYS A CA 1
ATOM 852 C C . LYS A 1 107 ? -11.179 5.317 2.087 1.00 93.88 107 LYS A C 1
ATOM 854 O O . LYS A 1 107 ? -11.287 4.155 2.470 1.00 93.88 107 LYS A O 1
ATOM 859 N N . HIS A 1 108 ? -12.126 6.238 2.226 1.00 93.06 108 HIS A N 1
ATOM 860 C CA . HIS A 1 108 ? -13.523 5.901 2.472 1.00 93.06 108 HIS A CA 1
ATOM 861 C C . HIS A 1 108 ? -14.207 5.584 1.136 1.00 93.06 108 HIS A C 1
ATOM 863 O O . HIS A 1 108 ? -13.776 6.059 0.081 1.00 93.06 108 HIS A O 1
ATOM 869 N N . ASP A 1 109 ? -15.279 4.805 1.189 1.00 90.94 109 ASP A N 1
ATOM 870 C CA . ASP A 1 109 ? -16.088 4.446 0.026 1.00 90.94 109 ASP A CA 1
ATOM 871 C C . ASP A 1 109 ? -17.583 4.643 0.333 1.00 90.94 109 ASP A C 1
ATOM 873 O O . ASP A 1 109 ? -17.964 5.092 1.415 1.00 90.94 109 ASP A O 1
ATOM 877 N N . SER A 1 110 ? -18.459 4.362 -0.632 1.00 90.62 110 SER A N 1
ATOM 878 C CA . SER A 1 110 ? -19.905 4.542 -0.442 1.00 90.62 110 SER A CA 1
ATOM 879 C C . SER A 1 110 ? -20.514 3.616 0.618 1.00 90.62 110 SER A C 1
ATOM 881 O O . SER A 1 110 ? -21.564 3.938 1.164 1.00 90.62 110 SER A O 1
ATOM 883 N N . ALA A 1 111 ? -19.902 2.457 0.874 1.00 90.44 111 ALA A N 1
ATOM 884 C CA . ALA A 1 111 ? -20.345 1.512 1.897 1.00 90.44 111 ALA A CA 1
ATOM 885 C C . ALA A 1 111 ? -19.697 1.798 3.266 1.00 90.44 111 ALA A C 1
ATOM 887 O O . ALA A 1 111 ? -20.282 1.482 4.300 1.00 90.44 111 ALA A O 1
ATOM 888 N N . HIS A 1 112 ? -18.521 2.424 3.270 1.00 90.00 112 HIS A N 1
ATOM 889 C CA . HIS A 1 112 ? -17.728 2.790 4.438 1.00 90.00 112 HIS A CA 1
ATOM 890 C C . HIS A 1 112 ? -17.399 4.283 4.373 1.00 90.00 112 HIS A C 1
ATOM 892 O O . HIS A 1 112 ? -16.294 4.671 3.991 1.00 90.00 112 HIS A O 1
ATOM 898 N N . THR A 1 113 ? -18.382 5.122 4.698 1.00 91.31 113 THR A N 1
ATOM 899 C CA . THR A 1 113 ? -18.258 6.581 4.614 1.00 91.31 113 THR A CA 1
ATOM 900 C C . THR A 1 113 ? -17.365 7.149 5.713 1.00 91.31 113 THR A C 1
ATOM 902 O O . THR A 1 113 ? -17.162 6.526 6.756 1.00 91.31 113 THR A O 1
ATOM 905 N N . ASP A 1 114 ? -16.877 8.371 5.504 1.00 91.19 114 ASP A N 1
ATOM 906 C CA . ASP A 1 114 ? -16.172 9.116 6.546 1.00 91.19 114 ASP A CA 1
ATOM 907 C C . ASP A 1 114 ? -17.082 9.380 7.760 1.00 91.19 114 ASP A C 1
ATOM 909 O O . ASP A 1 114 ? -18.305 9.501 7.640 1.00 91.19 114 ASP A O 1
ATOM 913 N N . HIS A 1 115 ? -16.470 9.474 8.936 1.00 88.81 115 HIS A N 1
ATOM 914 C CA . HIS A 1 115 ? -17.154 9.833 10.170 1.00 88.81 115 HIS A CA 1
ATOM 915 C C . HIS A 1 115 ? -17.394 11.341 10.280 1.00 88.81 115 HIS A C 1
ATOM 917 O O . HIS A 1 115 ? -18.344 11.747 10.950 1.00 88.81 115 HIS A O 1
ATOM 923 N N . VAL A 1 116 ? -16.559 12.168 9.642 1.00 91.19 116 VAL A N 1
ATOM 924 C CA . VAL A 1 116 ? -16.742 13.623 9.591 1.00 91.19 116 VAL A CA 1
ATOM 925 C C . VAL A 1 116 ? -17.429 13.987 8.281 1.00 91.19 116 VAL A C 1
ATOM 927 O O . VAL A 1 116 ? -16.936 13.727 7.188 1.00 91.19 116 VAL A O 1
ATOM 930 N N . THR A 1 117 ? -18.601 14.593 8.397 1.00 92.44 117 THR A N 1
ATOM 931 C CA . THR A 1 117 ? -19.511 14.898 7.296 1.00 92.44 117 THR A CA 1
ATOM 932 C C . THR A 1 117 ? -20.070 16.308 7.457 1.00 92.44 117 THR A C 1
ATOM 934 O O . THR A 1 117 ? -19.861 16.972 8.471 1.00 92.44 117 THR A O 1
ATOM 937 N N . ILE A 1 118 ? -20.871 16.758 6.488 1.00 93.38 118 ILE A N 1
ATOM 938 C CA . ILE A 1 118 ? -21.577 18.045 6.573 1.00 93.38 118 ILE A CA 1
ATOM 939 C C . ILE A 1 118 ? -22.543 18.139 7.778 1.00 93.38 118 ILE A C 1
ATOM 941 O O . ILE A 1 118 ? -23.025 19.214 8.108 1.00 93.38 118 ILE A O 1
ATOM 945 N N . GLN A 1 119 ? -22.860 17.026 8.440 1.00 93.62 119 GLN A N 1
ATOM 946 C CA . GLN A 1 119 ? -23.776 17.012 9.583 1.00 93.62 119 GLN A CA 1
ATOM 947 C C . GLN A 1 119 ? -23.074 17.282 10.923 1.00 93.62 119 GLN A C 1
ATOM 949 O O . GLN A 1 119 ? -23.756 17.510 11.920 1.00 93.62 119 GLN A O 1
ATOM 954 N N . ASN A 1 120 ? -21.740 17.220 10.968 1.00 88.81 120 ASN A N 1
ATOM 955 C CA . ASN A 1 120 ? -20.970 17.210 12.215 1.00 88.81 120 ASN A CA 1
ATOM 956 C C . ASN A 1 120 ? -19.568 17.841 12.095 1.00 88.81 120 ASN A C 1
ATOM 958 O O . ASN A 1 120 ? -18.641 17.374 12.761 1.00 88.81 120 ASN A O 1
ATOM 962 N N . TYR A 1 121 ? -19.420 18.881 11.268 1.00 69.25 121 TYR A N 1
ATOM 963 C CA . TYR A 1 121 ? -18.212 19.717 11.205 1.00 69.25 121 TYR A CA 1
ATOM 964 C C . TYR A 1 121 ? -18.349 21.007 12.021 1.00 69.25 121 TYR A C 1
ATOM 966 O O . TYR A 1 121 ? -19.498 21.454 12.243 1.00 69.25 121 TYR A O 1
#

Sequence (121 aa):
AIPYSERYGYRPALIPRPVMAGTLPARVTSTVKNDIYAHIDKDGRYRVNLDFDRDTWKPGYESLWVRQSRPYAGDTYGLHLPLLAGTEVSIAFEEGNPDRPYIAGVKHDSAHTDHVTIQNY

Nearest PDB structures (foldseek):
  6h3n-assembly1_B  TM=9.420E-01  e=5.438E-07  Pseudomonas aeruginosa PAO1
  7q5p-assembly1_C  TM=9.433E-01  e=6.026E-06  Pseudomonas protegens Pf-5
  4uhv-assembly2_A  TM=9.193E-01  e=2.886E-05  Pseudomonas aeruginosa PAO1
  7b5h-assembly1_AJ  TM=7.961E-01  e=9.341E-05  Nostoc sp. PCC 7120 = FACHB-418
  6j0m-assembly1_C  TM=8.279E-01  e=1.531E-03  Photorhabdus asymbiotica

Radius of gyration: 20.0 Å; Cα contacts (8 Å, |Δi|>4): 192; chains: 1; bounding box: 57×45×51 Å

pLDDT: mean 90.53, std 6.92, range [65.19, 97.75]

Secondary structure (DSSP, 8-state):
-PPP-SS----PPPPPPP---S-EEEEEE-SSTT-SS----TTS-BEEEETT--S---TT-SS--BEEP-SEE-SS-EE--PPPTT-EEEEEEGGG-TTSEEEEEEE--SSS--S--TT--

Foldseek 3Di:
DDDDDPVDDDDDDDDDADFAPFWFKWWFWALDPPDPFHDADPVRWTAIATPPDPDDDRTRPNDDTAAEDFPFDDPVDGDDDTHHGGWMFIWDADRRHPVRIHGDDTDADPVRDDPDDPVHD